Protein AF-A0A1W9G6Z4-F1 (afdb_monomer)

Mean predicted aligned error: 6.86 Å

Secondary structure (DSSP, 8-state):
-EEEES--G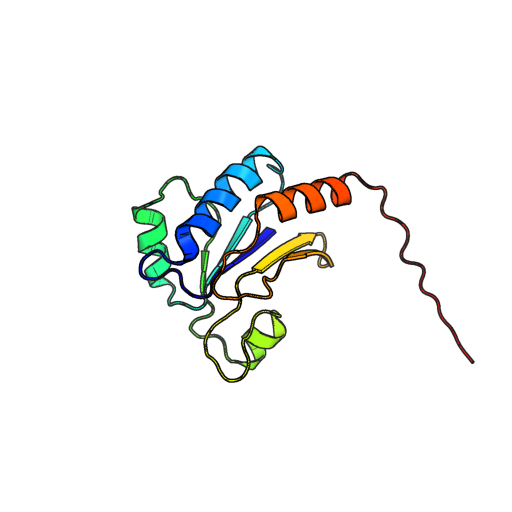GGTTHHHHHHHHHHHHHH-TTS--EEEESS-GGGHHHHHHH-TT--SEEEE-TTS-HHHHHHTT-EETTEEEEPPEEEEEETTEEEEEE--SSTTS---HHHHHHHHHHHHHS------------

Structure (mmCIF, N/CA/C/O backbone):
data_AF-A0A1W9G6Z4-F1
#
_entry.id   AF-A0A1W9G6Z4-F1
#
loop_
_atom_site.group_PDB
_atom_site.id
_atom_site.type_symbol
_atom_site.label_atom_id
_atom_site.label_alt_id
_atom_site.label_comp_id
_atom_site.label_asym_id
_atom_site.label_entity_id
_atom_site.label_seq_id
_atom_site.pdbx_PDB_ins_code
_atom_site.Cartn_x
_atom_site.Cartn_y
_atom_site.Cartn_z
_atom_site.occupancy
_atom_site.B_iso_or_equiv
_atom_site.auth_seq_id
_atom_site.auth_comp_id
_atom_site.auth_asym_id
_atom_site.auth_atom_id
_atom_site.pdbx_PDB_model_num
ATOM 1 N N . MET A 1 1 ? -5.308 -1.710 6.414 1.00 95.50 1 MET A N 1
ATOM 2 C CA . MET A 1 1 ? -5.127 -1.132 5.074 1.00 95.50 1 MET A CA 1
ATOM 3 C C . MET A 1 1 ? -3.970 -1.846 4.414 1.00 95.50 1 MET A C 1
ATOM 5 O O . MET A 1 1 ? -2.992 -2.137 5.091 1.00 95.50 1 MET A O 1
ATOM 9 N N . VAL A 1 2 ? -4.105 -2.147 3.130 1.00 96.06 2 VAL A N 1
ATOM 10 C CA . VAL A 1 2 ? -3.070 -2.779 2.314 1.00 96.06 2 VAL A CA 1
ATOM 11 C C . VAL A 1 2 ? -2.730 -1.842 1.165 1.00 96.06 2 VAL A C 1
ATOM 13 O O . VAL A 1 2 ? -3.630 -1.273 0.549 1.00 96.06 2 VAL A O 1
ATOM 16 N N . SER A 1 3 ? -1.443 -1.675 0.894 1.00 95.94 3 SER A N 1
ATOM 17 C CA . SER A 1 3 ? -0.913 -0.896 -0.221 1.00 95.94 3 SER A CA 1
ATOM 18 C C . SER A 1 3 ? -0.106 -1.812 -1.125 1.00 95.94 3 SER A C 1
ATOM 20 O O . SER A 1 3 ? 0.769 -2.528 -0.647 1.00 95.94 3 SER A O 1
ATOM 22 N N . THR A 1 4 ? -0.417 -1.809 -2.415 1.00 94.56 4 THR A N 1
ATOM 23 C CA . THR A 1 4 ? 0.247 -2.646 -3.422 1.00 94.56 4 THR A CA 1
ATOM 24 C C . THR A 1 4 ? 1.118 -1.784 -4.319 1.00 94.56 4 THR A C 1
ATOM 26 O O . THR A 1 4 ? 0.743 -0.659 -4.676 1.00 94.56 4 THR A O 1
ATOM 29 N N . LEU A 1 5 ? 2.327 -2.280 -4.573 1.00 93.44 5 LEU A N 1
ATOM 30 C CA . LEU A 1 5 ? 3.451 -1.519 -5.102 1.00 93.44 5 LEU A CA 1
ATOM 31 C C . LEU A 1 5 ? 4.060 -2.315 -6.269 1.00 93.44 5 LEU A C 1
ATOM 33 O O . LEU A 1 5 ? 4.625 -3.387 -6.043 1.00 93.44 5 LEU A O 1
ATOM 37 N N . PRO A 1 6 ? 3.960 -1.832 -7.519 1.00 90.19 6 PRO A N 1
ATOM 38 C CA . PRO A 1 6 ? 4.526 -2.536 -8.666 1.00 90.19 6 PRO A CA 1
ATOM 39 C C . PRO A 1 6 ? 6.046 -2.672 -8.619 1.00 90.19 6 PRO A C 1
ATOM 41 O O . PRO A 1 6 ? 6.568 -3.609 -9.215 1.00 90.19 6 PRO A O 1
ATOM 44 N N . ASN A 1 7 ? 6.729 -1.683 -8.026 1.00 88.12 7 ASN A N 1
ATOM 45 C CA . ASN A 1 7 ? 8.182 -1.639 -7.913 1.00 88.12 7 ASN A CA 1
ATOM 46 C C . ASN A 1 7 ? 8.644 -0.678 -6.784 1.00 88.12 7 ASN A C 1
ATOM 48 O O . ASN A 1 7 ? 8.397 0.526 -6.853 1.00 88.12 7 ASN A O 1
ATOM 52 N N . ILE A 1 8 ? 9.327 -1.177 -5.759 1.00 89.06 8 ILE A N 1
ATOM 53 C CA . ILE A 1 8 ? 9.988 -0.416 -4.689 1.00 89.06 8 ILE A CA 1
ATOM 54 C C . ILE A 1 8 ? 11.488 -0.202 -4.943 1.00 89.06 8 ILE A C 1
ATOM 56 O O . ILE A 1 8 ? 12.081 0.687 -4.328 1.00 89.06 8 ILE A O 1
ATOM 60 N N . GLU A 1 9 ? 12.093 -0.952 -5.866 1.00 84.69 9 GLU A N 1
ATOM 61 C CA . GLU A 1 9 ? 13.449 -0.713 -6.360 1.00 84.69 9 GLU A CA 1
ATOM 62 C C . GLU A 1 9 ? 13.569 0.728 -6.884 1.00 84.69 9 GLU A C 1
ATOM 64 O O . GLU A 1 9 ? 12.648 1.295 -7.486 1.00 84.69 9 GLU A O 1
ATOM 69 N N . LYS A 1 10 ? 14.723 1.359 -6.639 1.00 78.69 10 LYS A N 1
ATOM 70 C CA . LYS A 1 10 ? 15.002 2.753 -7.040 1.00 78.69 10 LYS A CA 1
ATOM 71 C C . LYS A 1 10 ? 13.980 3.763 -6.503 1.00 78.69 10 LYS A C 1
ATOM 73 O O . LYS A 1 10 ? 13.868 4.863 -7.043 1.00 78.69 10 LYS A O 1
ATOM 78 N N . HIS A 1 11 ? 13.268 3.414 -5.430 1.00 80.94 11 HIS A N 1
ATOM 79 C CA . HIS A 1 11 ? 12.326 4.281 -4.722 1.00 80.94 11 HIS A CA 1
ATOM 80 C C . HIS A 1 11 ? 11.078 4.682 -5.529 1.00 80.94 11 HIS A C 1
ATOM 82 O O . HIS A 1 11 ? 10.421 5.668 -5.190 1.00 80.94 11 HIS A O 1
ATOM 88 N N . ALA A 1 12 ? 10.709 3.931 -6.574 1.00 80.06 12 ALA A N 1
ATOM 89 C CA . ALA A 1 12 ? 9.621 4.324 -7.478 1.00 80.06 12 ALA A CA 1
ATOM 90 C C . ALA A 1 12 ? 8.253 4.452 -6.778 1.00 80.06 12 ALA A C 1
ATOM 92 O O . ALA A 1 12 ? 7.475 5.350 -7.096 1.00 80.06 12 ALA A O 1
ATOM 93 N N . CYS A 1 13 ? 7.973 3.605 -5.783 1.00 88.94 13 CYS A N 1
ATOM 94 C CA . CYS A 1 13 ? 6.721 3.650 -5.017 1.00 88.94 13 CYS A CA 1
ATOM 95 C C . CYS A 1 13 ? 6.844 4.309 -3.635 1.00 88.94 13 CYS A C 1
ATOM 97 O O . CYS A 1 13 ? 5.906 4.253 -2.837 1.00 88.94 13 CYS A O 1
ATOM 99 N N . LEU A 1 14 ? 7.981 4.934 -3.332 1.00 89.06 14 LEU A N 1
ATOM 100 C CA . LEU A 1 14 ? 8.285 5.392 -1.981 1.00 89.06 14 LEU A CA 1
ATOM 101 C C . LEU A 1 14 ? 7.306 6.459 -1.471 1.00 89.06 14 LEU A C 1
ATOM 103 O O . LEU A 1 14 ? 6.883 6.400 -0.318 1.00 89.06 14 LEU A O 1
ATOM 107 N N . ALA A 1 15 ? 6.889 7.384 -2.340 1.00 89.56 15 ALA A N 1
ATOM 108 C CA . ALA A 1 15 ? 5.892 8.393 -1.991 1.00 89.56 15 ALA A CA 1
ATOM 109 C C . ALA A 1 15 ? 4.583 7.752 -1.500 1.00 89.56 15 ALA A C 1
ATOM 111 O O . ALA A 1 15 ? 4.021 8.200 -0.511 1.00 89.56 15 ALA A O 1
ATOM 112 N N . GLN A 1 16 ? 4.138 6.652 -2.125 1.00 93.12 16 GLN A N 1
ATOM 113 C CA . GLN A 1 16 ? 2.927 5.942 -1.701 1.00 93.12 16 GLN A CA 1
ATOM 114 C C . GLN A 1 16 ? 3.096 5.268 -0.330 1.00 93.12 16 GLN A C 1
ATOM 116 O O . GLN A 1 16 ? 2.130 5.175 0.426 1.00 93.12 16 GLN A O 1
ATOM 121 N N . ILE A 1 17 ? 4.299 4.780 -0.008 1.00 94.81 17 ILE A N 1
ATOM 122 C CA . ILE A 1 17 ? 4.599 4.173 1.297 1.00 94.81 17 ILE A CA 1
ATOM 123 C C . ILE A 1 17 ? 4.535 5.245 2.386 1.00 94.81 17 ILE A C 1
ATOM 125 O O . ILE A 1 17 ? 3.734 5.135 3.312 1.00 94.81 17 ILE A O 1
ATOM 129 N N . VAL A 1 18 ? 5.341 6.299 2.233 1.00 94.31 18 VAL A N 1
ATOM 130 C CA . VAL A 1 18 ? 5.504 7.351 3.245 1.00 94.31 18 VAL A CA 1
ATOM 131 C C . VAL A 1 18 ? 4.199 8.117 3.458 1.00 94.31 18 VAL A C 1
ATOM 133 O O . VAL A 1 18 ? 3.745 8.230 4.594 1.00 94.31 18 VAL A O 1
ATOM 136 N N . ASP A 1 19 ? 3.532 8.555 2.384 1.00 95.06 19 ASP A N 1
ATOM 137 C CA . ASP A 1 19 ? 2.285 9.320 2.503 1.00 95.06 19 ASP A CA 1
ATOM 138 C C . ASP A 1 19 ? 1.169 8.508 3.176 1.00 95.06 19 ASP A C 1
ATOM 140 O O . ASP A 1 19 ? 0.343 9.072 3.901 1.00 95.06 19 ASP A O 1
ATOM 144 N N . LEU A 1 20 ? 1.099 7.194 2.919 1.00 96.38 20 LEU A N 1
ATOM 145 C CA . LEU A 1 20 ? 0.070 6.345 3.516 1.00 96.38 20 LEU A CA 1
ATOM 146 C C . LEU A 1 20 ? 0.352 6.116 4.996 1.00 96.38 20 LEU A C 1
ATOM 148 O O . LEU A 1 20 ? -0.584 6.135 5.791 1.00 96.38 20 LEU A O 1
ATOM 152 N N . GLU A 1 21 ? 1.613 5.915 5.361 1.00 95.31 21 GLU A N 1
ATOM 153 C CA . GLU A 1 21 ? 2.034 5.755 6.749 1.00 95.31 21 GLU A CA 1
ATOM 154 C C . GLU A 1 21 ? 1.756 7.012 7.570 1.00 95.31 21 GLU A C 1
ATOM 156 O O . GLU A 1 21 ? 1.088 6.935 8.602 1.00 95.31 21 GLU A O 1
ATOM 161 N N . GLU A 1 22 ? 2.187 8.178 7.089 1.00 94.88 22 GLU A N 1
ATOM 162 C CA . GLU A 1 22 ? 1.997 9.448 7.792 1.00 94.88 22 GLU A CA 1
ATOM 163 C C . GLU A 1 22 ? 0.508 9.775 7.959 1.00 94.88 22 GLU A C 1
ATOM 165 O O . GLU A 1 22 ? -0.001 9.907 9.076 1.00 94.88 22 GLU A O 1
ATOM 170 N N . ARG A 1 23 ? -0.230 9.843 6.845 1.00 95.44 23 ARG A N 1
ATOM 171 C CA . ARG A 1 23 ? -1.636 10.279 6.855 1.00 95.44 23 ARG A CA 1
ATOM 172 C C . ARG A 1 23 ? -2.570 9.209 7.398 1.00 95.44 23 ARG A C 1
ATOM 174 O O . ARG A 1 23 ? -3.596 9.527 7.999 1.00 95.44 23 ARG A O 1
ATOM 181 N N . GLY A 1 24 ? -2.261 7.942 7.138 1.00 94.94 24 GLY A N 1
ATOM 182 C CA . GLY A 1 24 ? -3.052 6.809 7.597 1.00 94.94 24 GLY A CA 1
ATOM 183 C C . GLY A 1 24 ? -3.022 6.701 9.113 1.00 94.94 24 GLY A C 1
ATOM 184 O O . GLY A 1 24 ? -4.080 6.589 9.723 1.00 94.94 24 GLY A O 1
ATOM 185 N N . ARG A 1 25 ? -1.845 6.826 9.733 1.00 93.94 25 ARG A N 1
ATOM 186 C CA . ARG A 1 25 ? -1.718 6.795 11.197 1.00 93.94 25 ARG A CA 1
ATOM 187 C C . ARG A 1 25 ? -2.307 8.018 11.872 1.00 93.94 25 ARG A C 1
ATOM 189 O O . ARG A 1 25 ? -2.919 7.879 12.923 1.00 93.94 25 ARG A O 1
ATOM 196 N N . GLU A 1 26 ? -2.152 9.194 11.269 1.00 94.62 26 GLU A N 1
ATOM 197 C CA . GLU A 1 26 ? -2.749 10.425 11.791 1.00 94.62 26 GLU A CA 1
ATOM 198 C C . GLU A 1 26 ? -4.282 10.332 11.828 1.00 94.62 26 GLU A C 1
ATOM 200 O O . GLU A 1 26 ? -4.914 10.707 12.814 1.00 94.62 26 GLU A O 1
ATOM 205 N N . ARG A 1 27 ? -4.898 9.821 10.754 1.00 94.88 27 ARG A N 1
ATOM 206 C CA . ARG A 1 27 ? -6.359 9.871 10.582 1.00 94.88 27 ARG A CA 1
ATOM 207 C C . ARG A 1 27 ? -7.090 8.601 11.009 1.00 94.88 27 ARG A C 1
ATOM 209 O O . ARG A 1 27 ? -8.286 8.658 11.282 1.00 94.88 27 ARG A O 1
ATOM 216 N N . LEU A 1 28 ? -6.408 7.460 11.011 1.00 94.44 28 LEU A N 1
ATOM 217 C CA . LEU A 1 28 ? -6.951 6.133 11.305 1.0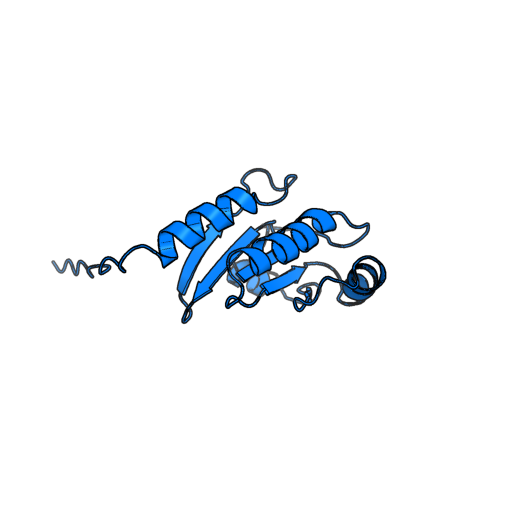0 94.44 28 LEU A CA 1
ATOM 218 C C . LEU A 1 28 ? -5.954 5.324 12.167 1.00 94.44 28 LEU A C 1
ATOM 220 O O . LEU A 1 28 ? -5.524 4.251 11.743 1.00 94.44 28 LEU A O 1
ATOM 224 N N . PRO A 1 29 ? -5.595 5.792 13.379 1.00 93.38 29 PRO A N 1
ATOM 225 C CA . PRO A 1 29 ? -4.532 5.188 14.197 1.00 93.38 29 PRO A CA 1
ATOM 226 C C . PRO A 1 29 ? -4.785 3.719 14.574 1.00 93.38 29 PRO A C 1
ATOM 228 O O . PRO A 1 29 ? -3.847 2.939 14.701 1.00 93.38 29 PRO A O 1
ATOM 231 N N . GLU A 1 30 ? -6.052 3.316 14.687 1.00 93.00 30 GLU A N 1
ATOM 232 C CA . GLU A 1 30 ? -6.447 1.936 15.011 1.00 93.00 30 GLU A CA 1
ATOM 233 C C . GLU A 1 30 ? -6.302 0.965 13.821 1.00 93.00 30 GLU A C 1
ATOM 235 O O . GLU A 1 30 ? -6.427 -0.254 13.970 1.00 93.00 30 GLU A O 1
ATOM 240 N N . TRP A 1 31 ? -6.073 1.477 12.606 1.00 94.38 31 TRP A N 1
ATOM 241 C CA . TRP A 1 31 ? -5.936 0.656 11.408 1.00 94.38 31 TRP A CA 1
ATOM 242 C C . TRP A 1 31 ? -4.484 0.249 11.179 1.00 94.38 31 TRP A C 1
ATOM 244 O O . TRP A 1 31 ? -3.614 1.076 10.928 1.00 94.38 31 TRP A O 1
ATOM 254 N N . LYS A 1 32 ? -4.236 -1.062 11.136 1.00 96.19 32 LYS A N 1
ATOM 255 C CA . LYS A 1 32 ? -2.936 -1.605 10.720 1.00 96.19 32 LYS A CA 1
ATOM 256 C C . LYS A 1 32 ? -2.678 -1.318 9.244 1.00 96.19 32 LYS A C 1
ATOM 258 O O . LYS A 1 32 ? -3.578 -1.512 8.423 1.00 96.19 32 LYS A O 1
ATOM 263 N N . ILE A 1 33 ? -1.459 -0.916 8.904 1.00 97.31 33 ILE A N 1
ATOM 264 C CA . ILE A 1 33 ? -1.001 -0.711 7.525 1.00 97.31 33 ILE A CA 1
ATOM 265 C C . ILE A 1 33 ? -0.046 -1.847 7.158 1.00 97.31 33 ILE A C 1
ATOM 267 O O . ILE A 1 33 ? 0.778 -2.263 7.970 1.00 97.31 33 ILE A O 1
ATOM 271 N N . VAL A 1 34 ? -0.198 -2.364 5.942 1.00 96.50 34 VAL A N 1
ATOM 272 C CA . VAL A 1 34 ? 0.670 -3.381 5.349 1.00 96.50 34 VAL A CA 1
ATOM 273 C C . VAL A 1 34 ? 0.976 -2.980 3.912 1.00 96.50 34 VAL A C 1
ATOM 275 O O . VAL A 1 34 ? 0.081 -2.543 3.184 1.00 96.50 34 VAL A O 1
ATOM 278 N N . HIS A 1 35 ? 2.220 -3.160 3.489 1.00 96.38 35 HIS A N 1
ATOM 279 C CA . HIS A 1 35 ? 2.642 -2.954 2.113 1.00 96.38 35 HIS A CA 1
ATOM 280 C C . HIS A 1 35 ? 3.009 -4.281 1.452 1.00 96.38 35 HIS A C 1
ATOM 282 O O . HIS A 1 35 ? 3.597 -5.159 2.078 1.00 96.38 35 HIS A O 1
ATOM 288 N N . VAL A 1 36 ? 2.670 -4.425 0.177 1.00 94.62 36 VAL A N 1
ATOM 289 C CA . VAL A 1 36 ? 2.945 -5.615 -0.630 1.00 94.62 36 VAL A CA 1
ATOM 290 C C . VAL A 1 36 ? 3.594 -5.158 -1.931 1.00 94.62 36 VAL A C 1
ATOM 292 O O . VAL A 1 36 ? 2.999 -4.374 -2.671 1.00 94.62 36 VAL A O 1
ATOM 295 N N . SER A 1 37 ? 4.811 -5.625 -2.204 1.00 93.62 37 SER A N 1
ATOM 296 C CA . SER A 1 37 ? 5.546 -5.324 -3.437 1.00 93.62 37 SER A CA 1
ATOM 297 C C . SER A 1 37 ? 5.664 -6.545 -4.349 1.00 93.62 37 SER A C 1
ATOM 299 O O . SER A 1 37 ? 5.667 -7.679 -3.870 1.00 93.62 37 SER A O 1
ATOM 301 N N . ALA A 1 38 ? 5.806 -6.322 -5.657 1.00 91.00 38 ALA A N 1
ATOM 302 C CA . ALA A 1 38 ? 6.224 -7.359 -6.602 1.00 91.00 38 ALA A CA 1
ATOM 303 C C . ALA A 1 38 ? 7.735 -7.665 -6.557 1.00 91.00 38 ALA A C 1
ATOM 305 O O . ALA A 1 38 ? 8.135 -8.731 -7.024 1.00 91.00 38 ALA A O 1
ATOM 306 N N . ASP A 1 39 ? 8.574 -6.780 -6.009 1.00 90.38 39 ASP A N 1
ATOM 307 C CA . ASP A 1 39 ? 10.031 -6.991 -5.985 1.00 90.38 39 ASP A CA 1
ATOM 308 C C . ASP A 1 39 ? 10.478 -7.962 -4.903 1.00 90.38 39 ASP A C 1
ATOM 310 O O . ASP A 1 39 ? 9.727 -8.284 -3.981 1.00 90.38 39 ASP A O 1
ATOM 314 N N . HIS A 1 40 ? 11.736 -8.394 -5.002 1.00 91.19 40 HIS A N 1
ATOM 315 C CA . HIS A 1 40 ? 12.388 -9.232 -4.004 1.00 91.19 40 HIS A CA 1
ATOM 316 C C . HIS A 1 40 ? 12.355 -8.596 -2.607 1.00 91.19 40 HIS A C 1
ATOM 318 O O . HIS A 1 40 ? 12.457 -7.376 -2.457 1.00 91.19 40 HIS A O 1
ATOM 324 N N . GLU A 1 41 ? 12.258 -9.432 -1.572 1.00 91.56 41 GLU A N 1
ATOM 325 C CA . GLU A 1 41 ? 12.176 -8.978 -0.179 1.00 91.56 41 GLU A CA 1
ATOM 326 C C . GLU A 1 41 ? 13.372 -8.118 0.258 1.00 91.56 41 GLU A C 1
ATOM 328 O O . GLU A 1 41 ? 13.216 -7.224 1.085 1.00 91.56 41 GLU A O 1
ATOM 333 N N . ASP A 1 42 ? 14.548 -8.323 -0.341 1.00 91.88 42 ASP A N 1
ATOM 334 C CA . ASP A 1 42 ? 15.758 -7.561 -0.018 1.00 91.88 42 ASP A CA 1
ATOM 335 C C . ASP A 1 42 ? 15.608 -6.053 -0.268 1.00 91.88 42 ASP A C 1
ATOM 337 O O . ASP A 1 42 ? 16.249 -5.261 0.425 1.00 91.88 42 ASP A O 1
ATOM 341 N N . HIS A 1 43 ? 14.742 -5.635 -1.197 1.00 91.81 43 HIS A N 1
ATOM 342 C CA . HIS A 1 43 ? 14.526 -4.213 -1.479 1.00 91.81 43 HIS A CA 1
ATOM 343 C C . HIS A 1 43 ? 13.797 -3.484 -0.343 1.00 91.81 43 HIS A C 1
ATOM 345 O O . HIS A 1 43 ? 13.938 -2.268 -0.210 1.00 91.81 43 HIS A O 1
ATOM 351 N N . TRP A 1 44 ? 13.099 -4.204 0.544 1.00 92.69 44 TRP A N 1
ATOM 352 C CA . TRP A 1 44 ? 12.536 -3.603 1.757 1.00 92.69 44 TRP A CA 1
ATOM 353 C C . TRP A 1 44 ? 13.619 -3.066 2.696 1.00 92.69 44 TRP A C 1
ATOM 355 O O . TRP A 1 44 ? 13.406 -2.042 3.338 1.00 92.69 44 TRP A O 1
ATOM 365 N N . ARG A 1 45 ? 14.825 -3.656 2.694 1.00 90.81 45 ARG A N 1
ATOM 366 C CA . ARG A 1 45 ? 15.948 -3.159 3.510 1.00 90.81 45 ARG A CA 1
ATOM 367 C C . ARG A 1 45 ? 16.380 -1.749 3.113 1.00 90.81 45 ARG A C 1
ATOM 369 O O . ARG A 1 45 ? 16.858 -0.995 3.957 1.00 90.81 45 ARG A O 1
ATOM 376 N N . GLU A 1 46 ? 16.250 -1.390 1.836 1.00 89.75 46 GLU A N 1
ATOM 377 C CA . GLU A 1 46 ? 16.533 -0.026 1.381 1.00 89.75 46 GLU A CA 1
ATOM 378 C C . GLU A 1 46 ? 15.469 0.946 1.890 1.00 89.75 46 GLU A C 1
ATOM 380 O O . GLU A 1 46 ? 15.818 2.007 2.408 1.00 89.75 46 GLU A O 1
ATOM 385 N N . VAL A 1 47 ? 14.191 0.558 1.825 1.00 91.06 47 VAL A N 1
ATOM 386 C CA . VAL A 1 47 ? 13.085 1.350 2.383 1.00 91.06 47 VAL A CA 1
ATOM 387 C C . VAL A 1 47 ? 13.311 1.603 3.874 1.00 91.06 47 VAL A C 1
ATOM 389 O O . VAL A 1 47 ? 13.303 2.761 4.288 1.00 91.06 47 VAL A O 1
ATOM 392 N N . ASP A 1 48 ? 13.616 0.562 4.652 1.00 91.19 48 ASP A N 1
ATOM 393 C CA . ASP A 1 48 ? 13.893 0.675 6.090 1.00 91.19 48 ASP A CA 1
ATOM 394 C C . ASP A 1 48 ? 15.087 1.598 6.375 1.00 91.19 48 ASP A C 1
ATOM 396 O O . ASP A 1 48 ? 15.069 2.408 7.305 1.00 91.19 48 ASP A O 1
ATOM 400 N N . ARG A 1 49 ? 16.137 1.504 5.549 1.00 90.56 49 ARG A N 1
ATOM 401 C CA . ARG A 1 49 ? 17.351 2.315 5.689 1.00 90.56 49 ARG A CA 1
ATOM 402 C C . ARG A 1 49 ? 17.096 3.797 5.424 1.00 90.56 49 ARG A C 1
ATOM 404 O O . ARG A 1 49 ? 17.653 4.636 6.133 1.00 90.56 49 ARG A O 1
ATOM 411 N N . PHE A 1 50 ? 16.335 4.127 4.382 1.00 90.00 50 PHE A N 1
ATOM 412 C CA . PHE A 1 50 ? 16.094 5.517 3.983 1.00 90.00 50 PHE A CA 1
ATOM 413 C C . PHE A 1 50 ? 14.907 6.151 4.722 1.00 90.00 50 PHE A C 1
ATOM 415 O O . PHE A 1 50 ? 14.879 7.371 4.890 1.00 90.00 50 PHE A O 1
ATOM 422 N N . HIS A 1 51 ? 13.963 5.340 5.210 1.00 90.19 51 HIS A N 1
ATOM 423 C CA . HIS A 1 51 ? 12.730 5.787 5.861 1.00 90.19 51 HIS A CA 1
ATOM 424 C C . HIS A 1 51 ? 12.491 5.053 7.184 1.00 90.19 51 HIS A C 1
ATOM 426 O O . HIS A 1 51 ? 11.474 4.379 7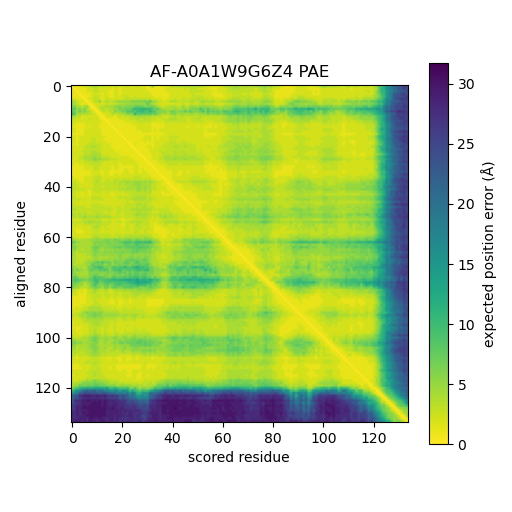.337 1.00 90.19 51 HIS A O 1
ATOM 432 N N . PRO A 1 52 ? 13.358 5.250 8.194 1.00 89.25 52 PRO A N 1
ATOM 433 C CA . PRO A 1 52 ? 13.270 4.537 9.474 1.00 89.25 52 PRO A CA 1
ATOM 434 C C . PRO A 1 52 ? 11.993 4.841 10.282 1.00 89.25 52 PRO A C 1
ATOM 436 O O . PRO A 1 52 ? 11.730 4.197 11.294 1.00 89.25 52 PRO A O 1
ATOM 439 N N . ASN A 1 53 ? 11.208 5.839 9.863 1.00 88.12 53 ASN A N 1
ATOM 440 C CA . ASN A 1 53 ? 9.928 6.191 10.477 1.00 88.12 53 ASN A CA 1
ATOM 441 C C . ASN A 1 53 ? 8.746 5.375 9.926 1.00 88.12 53 ASN A C 1
ATOM 443 O O . ASN A 1 53 ? 7.676 5.381 10.536 1.00 88.12 53 ASN A O 1
ATOM 447 N N . VAL A 1 54 ? 8.920 4.683 8.796 1.00 91.75 54 VAL A N 1
ATOM 448 C CA . VAL A 1 54 ? 7.965 3.680 8.307 1.00 91.75 54 VAL A CA 1
ATOM 449 C C . VAL A 1 54 ? 8.025 2.496 9.271 1.00 91.75 54 VAL A C 1
ATOM 451 O O . VAL A 1 54 ? 9.104 2.017 9.601 1.00 91.75 54 VAL A O 1
ATOM 454 N N . GLN A 1 55 ? 6.874 2.049 9.776 1.00 91.31 55 GLN A N 1
ATOM 455 C CA . GLN A 1 55 ? 6.807 0.904 10.707 1.00 91.31 55 GLN A CA 1
ATOM 456 C C . GLN A 1 55 ? 5.812 -0.176 10.259 1.00 91.31 55 GLN A C 1
ATOM 458 O O . GLN A 1 55 ? 5.678 -1.203 10.922 1.00 91.31 55 GLN A O 1
ATOM 463 N N . ALA A 1 56 ? 5.073 0.061 9.177 1.00 94.62 56 ALA A N 1
ATOM 464 C CA . ALA A 1 56 ? 4.196 -0.906 8.552 1.00 94.62 56 ALA A CA 1
ATOM 465 C C . ALA A 1 56 ? 5.024 -2.052 7.979 1.00 94.62 56 ALA A C 1
ATOM 467 O O . ALA A 1 56 ? 6.092 -1.849 7.407 1.00 94.62 56 ALA A O 1
ATOM 468 N N . ALA A 1 57 ? 4.499 -3.269 8.103 1.00 94.06 57 ALA A N 1
ATOM 469 C CA . ALA A 1 57 ? 5.156 -4.442 7.551 1.00 94.06 57 ALA A CA 1
ATOM 470 C C . ALA A 1 57 ? 5.156 -4.393 6.014 1.00 94.06 57 ALA A C 1
ATOM 472 O O . ALA A 1 57 ? 4.119 -4.120 5.398 1.00 94.06 57 ALA A O 1
ATOM 473 N N . GLY A 1 58 ? 6.307 -4.700 5.416 1.00 94.06 58 GLY A N 1
ATOM 474 C CA . GLY A 1 58 ? 6.473 -4.918 3.983 1.00 94.06 58 GLY A CA 1
ATOM 475 C C . GLY A 1 58 ? 6.519 -6.409 3.648 1.00 94.06 58 GLY A C 1
ATOM 476 O O . GLY A 1 58 ? 7.198 -7.181 4.322 1.00 94.06 58 GLY A O 1
ATOM 477 N N . TYR A 1 59 ? 5.802 -6.814 2.602 1.00 93.19 59 TYR A N 1
ATOM 478 C CA . TYR A 1 59 ? 5.797 -8.176 2.068 1.00 93.19 59 TYR A CA 1
ATOM 479 C C . TYR A 1 59 ? 6.160 -8.177 0.584 1.00 93.19 59 TYR A C 1
ATOM 481 O O . TYR A 1 59 ? 6.007 -7.173 -0.116 1.00 93.19 59 TYR A O 1
ATOM 489 N N . SER A 1 60 ? 6.634 -9.321 0.100 1.00 92.44 60 SER A N 1
ATOM 490 C CA . SER A 1 60 ? 7.025 -9.534 -1.292 1.00 92.44 60 SER A CA 1
ATOM 491 C C . SER A 1 60 ? 6.169 -10.620 -1.943 1.00 92.44 60 SER A C 1
ATOM 493 O O . SER A 1 60 ? 5.921 -11.668 -1.349 1.00 92.44 60 SER A O 1
ATOM 495 N N . LEU A 1 61 ? 5.760 -10.376 -3.188 1.00 90.00 61 LEU A N 1
ATOM 496 C CA . LEU A 1 61 ? 5.140 -11.346 -4.092 1.00 90.00 61 LEU A CA 1
ATOM 497 C C . LEU A 1 61 ? 6.097 -11.809 -5.201 1.00 90.00 61 LEU A C 1
ATOM 499 O O . LEU A 1 61 ? 5.651 -12.470 -6.139 1.00 90.00 61 LEU A O 1
ATOM 503 N N . CYS A 1 62 ? 7.396 -11.501 -5.112 1.00 87.00 62 CYS A N 1
ATOM 504 C CA . CYS A 1 62 ? 8.386 -11.808 -6.154 1.00 87.00 62 CYS A CA 1
ATOM 505 C C . CYS A 1 62 ? 8.338 -13.277 -6.605 1.00 87.00 62 CYS A C 1
ATOM 507 O O . CYS A 1 62 ? 8.388 -13.566 -7.802 1.00 87.00 62 CYS A O 1
ATOM 509 N N . CYS A 1 63 ? 8.130 -14.189 -5.652 1.00 83.88 63 CYS A N 1
ATOM 510 C CA . CYS A 1 63 ? 8.096 -15.635 -5.868 1.00 83.88 63 CYS A CA 1
ATOM 511 C C . CYS A 1 63 ? 6.680 -16.229 -5.961 1.00 83.88 63 CYS A C 1
ATOM 513 O O . CYS A 1 63 ? 6.546 -17.441 -6.108 1.00 83.88 63 CYS A O 1
ATOM 515 N N . ALA A 1 64 ? 5.623 -15.418 -5.854 1.00 85.62 64 ALA A N 1
ATOM 516 C CA . ALA A 1 64 ? 4.255 -15.905 -6.019 1.00 85.62 64 ALA A CA 1
ATOM 517 C C . ALA A 1 64 ? 4.007 -16.259 -7.492 1.00 85.62 64 ALA A C 1
ATOM 519 O O . ALA A 1 64 ? 4.453 -15.524 -8.376 1.00 85.62 64 ALA A O 1
ATOM 520 N N . ASP A 1 65 ? 3.287 -17.340 -7.784 1.00 85.12 65 ASP A N 1
ATOM 521 C CA . ASP A 1 65 ? 2.869 -17.624 -9.159 1.00 85.12 65 ASP A CA 1
ATOM 522 C C . ASP A 1 65 ? 1.852 -16.581 -9.669 1.00 85.12 65 ASP A C 1
ATOM 524 O O . ASP A 1 65 ? 1.320 -15.762 -8.913 1.00 85.12 65 ASP A O 1
ATOM 528 N N . GLN A 1 66 ? 1.618 -16.571 -10.982 1.00 83.00 66 GLN A N 1
ATOM 529 C CA . GLN A 1 66 ? 0.688 -15.632 -11.611 1.00 83.00 66 GLN A CA 1
ATOM 530 C C . GLN A 1 66 ? -0.733 -15.773 -11.044 1.00 83.00 66 GLN A C 1
ATOM 532 O O . GLN A 1 66 ? -1.342 -14.767 -10.684 1.00 83.00 66 GLN A O 1
ATOM 537 N N . ALA A 1 67 ? -1.210 -17.008 -10.864 1.00 84.44 67 ALA A N 1
ATOM 538 C CA . ALA A 1 67 ? -2.538 -17.289 -10.322 1.00 84.44 67 ALA A CA 1
ATOM 539 C C . ALA A 1 67 ? -2.739 -16.684 -8.921 1.00 84.44 67 ALA A C 1
ATOM 541 O O . ALA A 1 67 ? -3.797 -16.139 -8.620 1.00 84.44 67 ALA A O 1
ATOM 542 N N . SER A 1 68 ? -1.711 -16.712 -8.072 1.00 83.81 68 SER A N 1
ATOM 543 C CA . SER A 1 68 ? -1.738 -16.121 -6.731 1.00 83.81 68 SER A CA 1
ATOM 544 C C . SER A 1 68 ? -1.820 -14.593 -6.776 1.00 83.81 68 SER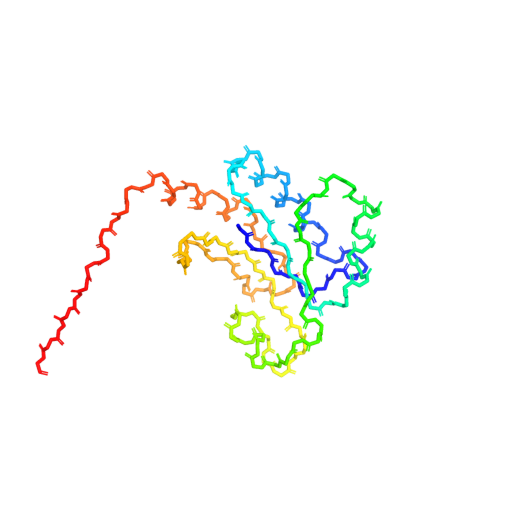 A C 1
ATOM 546 O O . SER A 1 68 ? -2.530 -13.984 -5.974 1.00 83.81 68 SER A O 1
ATOM 548 N N . ARG A 1 69 ? -1.121 -13.953 -7.722 1.00 83.62 69 ARG A N 1
ATOM 549 C CA . ARG A 1 69 ? -1.155 -12.488 -7.906 1.00 83.62 69 ARG A CA 1
ATOM 550 C C . ARG A 1 69 ? -2.507 -12.027 -8.448 1.00 83.62 69 ARG A C 1
ATOM 552 O O . ARG A 1 69 ? -3.045 -11.017 -7.992 1.00 83.62 69 ARG A O 1
ATOM 559 N N . GLU A 1 70 ? -3.062 -12.781 -9.391 1.00 82.62 70 GLU A N 1
ATOM 560 C CA . GLU A 1 70 ? -4.403 -12.563 -9.940 1.00 82.62 70 GLU A CA 1
ATOM 561 C C . GLU A 1 70 ? -5.483 -12.781 -8.876 1.00 82.62 70 GLU A C 1
ATOM 563 O O . GLU A 1 70 ? -6.366 -11.940 -8.728 1.00 82.62 70 GLU A O 1
ATOM 568 N N . ALA A 1 71 ? -5.369 -13.832 -8.055 1.00 80.25 71 ALA A N 1
ATOM 569 C CA . ALA A 1 71 ? -6.282 -14.089 -6.940 1.00 80.25 71 ALA A CA 1
ATOM 570 C C . ALA A 1 71 ? -6.245 -12.983 -5.873 1.00 80.25 71 ALA A C 1
ATOM 572 O O . ALA A 1 71 ? -7.262 -12.692 -5.245 1.00 80.25 71 ALA A O 1
ATOM 573 N N . PHE A 1 72 ? -5.094 -12.327 -5.689 1.00 76.25 72 PHE A N 1
ATOM 574 C CA . PHE A 1 72 ? -4.982 -11.139 -4.839 1.00 76.25 72 PHE A CA 1
ATOM 575 C C . PHE A 1 72 ? -5.659 -9.895 -5.450 1.00 76.25 72 PHE A C 1
ATOM 577 O O . PHE A 1 72 ? -5.839 -8.889 -4.767 1.00 76.25 72 PHE A O 1
ATOM 584 N N . GLY A 1 73 ? -6.050 -9.949 -6.727 1.00 77.38 73 GLY A N 1
ATOM 585 C CA . GLY A 1 73 ? -6.758 -8.875 -7.426 1.00 77.38 73 GLY A CA 1
ATOM 586 C C . GLY A 1 73 ? -5.855 -7.741 -7.911 1.00 77.38 73 GLY A C 1
ATOM 587 O O . GLY A 1 73 ? -6.348 -6.651 -8.193 1.00 77.38 73 GLY A O 1
ATOM 588 N N . VAL A 1 74 ? -4.540 -7.975 -7.979 1.00 82.06 74 VAL A N 1
ATOM 589 C CA . VAL A 1 74 ? -3.547 -6.970 -8.410 1.00 82.06 74 VAL A CA 1
ATOM 590 C C . VAL A 1 74 ? -2.596 -7.463 -9.489 1.00 82.06 74 VAL A C 1
ATOM 592 O O . VAL A 1 74 ? -1.726 -6.702 -9.900 1.00 82.06 74 VAL A O 1
ATOM 595 N N . GLY A 1 75 ? -2.717 -8.712 -9.937 1.00 81.31 75 GLY A N 1
ATOM 596 C CA . GLY A 1 75 ? -1.951 -9.213 -11.075 1.00 81.31 75 GLY A CA 1
ATOM 597 C C . GLY A 1 75 ? -2.227 -8.394 -12.337 1.00 81.31 75 GLY A C 1
ATOM 598 O O . GLY A 1 75 ? -3.365 -8.005 -12.594 1.00 81.31 75 GLY A O 1
ATOM 599 N N . VAL A 1 76 ? -1.177 -8.120 -13.111 1.00 79.25 76 VAL A N 1
ATOM 600 C CA . VAL A 1 76 ? -1.295 -7.566 -14.464 1.00 79.25 76 VAL A CA 1
ATOM 601 C C . VAL A 1 76 ? -1.174 -8.728 -15.445 1.00 79.25 76 VAL A C 1
ATOM 603 O O . VAL A 1 76 ? -0.197 -9.473 -15.373 1.00 79.25 76 VAL A O 1
ATOM 606 N N . GLU A 1 77 ? -2.156 -8.885 -16.338 1.00 77.75 77 GLU A N 1
ATOM 607 C CA . GLU A 1 77 ? -2.158 -9.956 -17.345 1.00 77.75 77 GLU A CA 1
ATOM 608 C C . GLU A 1 77 ? -0.835 -9.990 -18.122 1.00 77.75 77 GLU A C 1
ATOM 610 O O . GLU A 1 77 ? -0.287 -8.951 -18.503 1.00 77.75 77 GLU A O 1
ATOM 615 N N . ASP A 1 78 ? -0.309 -11.204 -18.304 1.00 75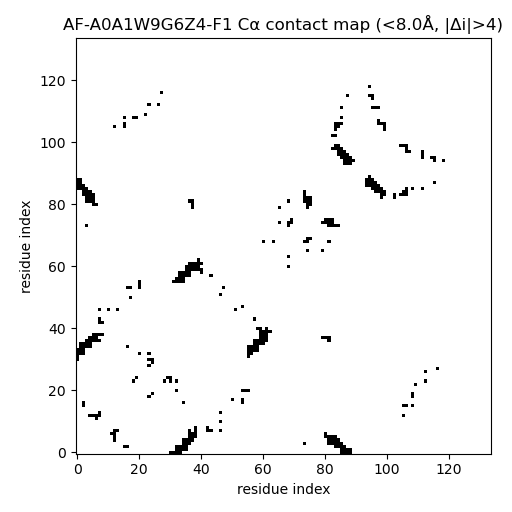.88 78 ASP A N 1
ATOM 616 C CA . ASP A 1 78 ? 0.942 -11.501 -19.010 1.00 75.88 78 ASP A CA 1
ATOM 617 C C . ASP A 1 78 ? 2.181 -10.742 -18.495 1.00 75.88 78 ASP A C 1
ATOM 619 O O . ASP A 1 78 ? 3.186 -10.606 -19.201 1.00 75.88 78 ASP A O 1
ATOM 623 N N . HIS A 1 79 ? 2.156 -10.259 -17.245 1.00 77.00 79 HIS A N 1
ATOM 624 C CA . HIS A 1 79 ? 3.276 -9.534 -16.656 1.00 77.00 79 HIS A CA 1
ATOM 625 C C . HIS A 1 79 ? 3.538 -9.931 -15.199 1.00 77.00 79 HIS A C 1
ATOM 627 O O . HIS A 1 79 ? 2.648 -10.052 -14.368 1.00 77.00 79 HIS A O 1
ATOM 633 N N . HIS A 1 80 ? 4.816 -9.997 -14.815 1.00 73.38 80 HIS A N 1
ATOM 634 C CA . HIS A 1 80 ? 5.224 -10.207 -13.418 1.00 73.38 80 HIS A CA 1
ATOM 635 C C . HIS A 1 80 ? 4.949 -9.014 -12.483 1.00 73.38 80 HIS A C 1
ATOM 637 O O . HIS A 1 80 ? 5.323 -9.051 -11.312 1.00 73.38 80 HIS A O 1
ATOM 643 N N . ARG A 1 81 ? 4.337 -7.935 -12.975 1.00 80.62 81 ARG A N 1
ATOM 644 C CA . ARG A 1 81 ? 4.072 -6.747 -12.162 1.00 80.62 81 ARG A CA 1
ATOM 645 C C . ARG A 1 81 ? 2.737 -6.909 -11.456 1.00 80.62 81 ARG A C 1
ATOM 647 O O . ARG A 1 81 ? 1.838 -7.581 -11.952 1.00 80.62 81 ARG A O 1
ATOM 654 N N . ILE A 1 82 ? 2.623 -6.253 -10.311 1.00 87.94 82 ILE A N 1
ATOM 655 C CA . ILE A 1 82 ? 1.329 -5.990 -9.6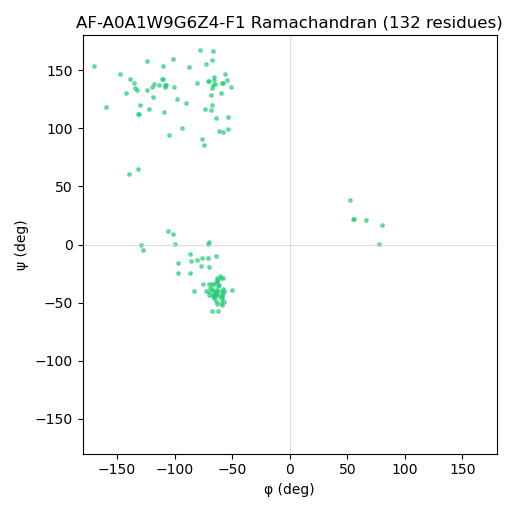94 1.00 87.94 82 ILE A CA 1
ATOM 656 C C . ILE A 1 82 ? 0.921 -4.547 -9.960 1.00 87.94 82 ILE A C 1
ATOM 658 O O . ILE A 1 82 ? 1.772 -3.714 -10.269 1.00 87.94 82 ILE A O 1
ATOM 662 N N . ALA A 1 83 ? -0.367 -4.259 -9.852 1.00 89.00 83 ALA A N 1
ATOM 663 C CA . ALA A 1 83 ? -0.904 -2.916 -9.947 1.00 89.00 83 ALA A CA 1
ATOM 664 C C . ALA A 1 83 ? -0.576 -2.075 -8.701 1.00 89.00 83 ALA A C 1
ATOM 666 O O . ALA A 1 83 ? -0.401 -2.599 -7.599 1.00 89.00 83 ALA A O 1
ATOM 667 N N . HIS A 1 84 ? -0.551 -0.750 -8.864 1.00 91.56 84 HIS A N 1
ATOM 668 C CA . HIS A 1 84 ? -0.736 0.156 -7.737 1.00 91.56 84 HIS A CA 1
ATOM 669 C C . HIS A 1 84 ? -2.147 -0.021 -7.184 1.00 91.56 84 HIS A C 1
ATOM 671 O O . HIS A 1 84 ? -3.118 -0.057 -7.941 1.00 91.56 84 HIS A O 1
ATOM 677 N N . GLY A 1 85 ? -2.280 -0.038 -5.863 1.00 92.81 85 GLY A N 1
ATOM 678 C CA . GLY A 1 85 ? -3.599 -0.104 -5.253 1.00 92.81 85 GLY A CA 1
ATOM 679 C C . GLY A 1 85 ? -3.605 0.121 -3.751 1.00 92.81 85 GLY A C 1
ATOM 680 O O . GLY A 1 85 ? -2.617 -0.154 -3.068 1.00 92.81 85 GLY A O 1
ATOM 681 N N . LEU A 1 86 ? -4.736 0.604 -3.244 1.00 95.94 86 LEU A N 1
ATOM 682 C CA . LEU A 1 86 ? -5.034 0.767 -1.824 1.00 95.94 86 LEU A CA 1
ATOM 683 C C . LEU A 1 86 ? 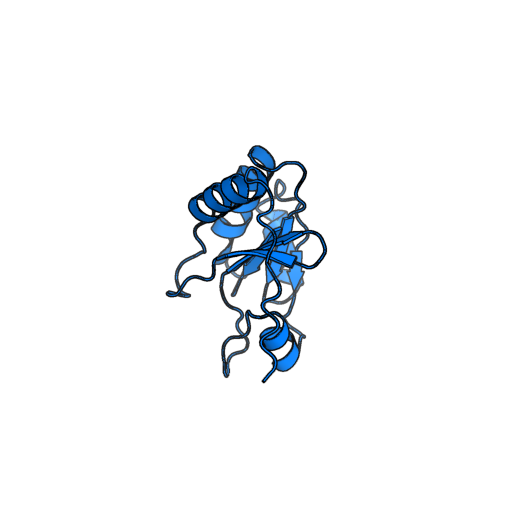-6.313 0.012 -1.483 1.00 95.94 86 LEU A C 1
ATOM 685 O O . LEU A 1 86 ? -7.336 0.154 -2.152 1.00 95.94 86 LEU A O 1
ATOM 689 N N . PHE A 1 87 ? -6.262 -0.748 -0.398 1.00 95.81 87 PHE A N 1
ATOM 690 C CA . PHE A 1 87 ? -7.364 -1.586 0.047 1.00 95.81 87 PHE A CA 1
ATOM 691 C C . PHE A 1 87 ? -7.608 -1.384 1.538 1.00 95.81 87 PHE A C 1
ATOM 693 O O . PHE A 1 87 ? -6.689 -1.415 2.362 1.00 95.81 87 PHE A O 1
ATOM 700 N N . ALA A 1 88 ? -8.868 -1.208 1.913 1.00 96.50 88 ALA A N 1
ATOM 701 C CA . ALA A 1 88 ? -9.307 -1.219 3.298 1.00 96.50 88 ALA A CA 1
ATOM 702 C C . ALA A 1 88 ? -10.109 -2.490 3.534 1.00 96.50 88 ALA A C 1
ATOM 704 O O . ALA A 1 88 ? -11.182 -2.649 2.960 1.00 96.50 88 ALA A O 1
ATOM 705 N N . LEU A 1 89 ? -9.583 -3.377 4.375 1.00 93.94 89 LEU A N 1
ATOM 706 C CA . LEU A 1 89 ? -10.238 -4.621 4.754 1.00 93.94 89 LEU A CA 1
ATOM 707 C C . LEU A 1 89 ? -10.592 -4.579 6.237 1.00 93.94 89 LEU A C 1
ATOM 709 O O . LEU A 1 89 ? -9.768 -4.162 7.056 1.00 93.94 89 LEU A O 1
ATOM 713 N N . ARG A 1 90 ? -11.796 -5.038 6.568 1.00 92.81 90 ARG A N 1
ATOM 714 C CA . ARG A 1 90 ? -12.263 -5.253 7.938 1.00 92.81 90 ARG A CA 1
ATOM 715 C C . ARG A 1 90 ? -13.112 -6.519 7.956 1.00 92.81 90 ARG A C 1
ATOM 717 O O . ARG A 1 90 ? -13.963 -6.682 7.092 1.00 92.81 90 ARG A O 1
ATOM 724 N N . ASP A 1 91 ? -12.823 -7.425 8.886 1.00 91.06 91 ASP A N 1
ATOM 725 C CA . ASP A 1 91 ? -13.542 -8.699 9.049 1.00 91.06 91 ASP A CA 1
ATOM 726 C C . ASP A 1 91 ? -13.650 -9.523 7.750 1.00 91.06 91 ASP A C 1
ATOM 728 O O . ASP A 1 91 ? -14.673 -10.125 7.445 1.00 91.06 91 ASP A O 1
ATOM 732 N N . GLY A 1 92 ? -12.577 -9.517 6.950 1.00 88.38 92 GLY A N 1
ATOM 733 C CA . GLY A 1 92 ? -12.511 -10.227 5.666 1.00 88.38 92 GLY A CA 1
ATOM 734 C C . GLY A 1 92 ? -13.239 -9.542 4.504 1.00 88.38 92 GLY A C 1
ATOM 735 O O . GLY A 1 92 ? -13.199 -10.054 3.390 1.00 88.38 92 GLY A O 1
ATOM 736 N N . VAL A 1 93 ? -13.858 -8.379 4.724 1.00 90.44 93 VAL A N 1
ATOM 737 C CA . VAL A 1 93 ? -14.610 -7.636 3.705 1.00 90.44 93 VAL A CA 1
ATOM 738 C C . VAL A 1 93 ? -13.858 -6.376 3.287 1.00 90.44 93 VAL A C 1
ATOM 740 O O . VAL A 1 93 ? -13.334 -5.633 4.124 1.00 90.44 93 VAL A O 1
ATOM 743 N N . PHE A 1 94 ? -13.825 -6.105 1.982 1.00 91.81 94 PHE A N 1
ATOM 744 C CA . PHE A 1 94 ? -13.323 -4.841 1.451 1.00 91.81 94 PHE A CA 1
ATOM 745 C C . PHE A 1 94 ? -14.331 -3.718 1.715 1.00 91.81 94 PHE A C 1
ATOM 747 O O . PHE A 1 94 ? -15.433 -3.726 1.178 1.00 91.81 94 PHE A O 1
ATOM 754 N N . LEU A 1 95 ? -13.934 -2.722 2.506 1.00 94.31 95 LEU A N 1
ATOM 755 C CA . LEU A 1 95 ? -14.715 -1.498 2.707 1.00 94.31 95 LEU A CA 1
ATOM 756 C C . LEU A 1 95 ? -14.470 -0.486 1.583 1.00 94.31 95 LEU A C 1
ATOM 758 O O . LEU A 1 95 ? -15.389 0.196 1.133 1.00 94.31 95 LEU A O 1
ATOM 762 N N . LYS A 1 96 ? -13.213 -0.372 1.135 1.00 95.06 96 LYS A N 1
ATOM 763 C CA . LYS A 1 96 ? -12.802 0.488 0.019 1.00 95.06 96 LYS A CA 1
ATOM 764 C C . LYS A 1 96 ? -11.644 -0.117 -0.752 1.00 95.06 96 LYS A C 1
ATOM 766 O O . LYS A 1 96 ? -10.755 -0.740 -0.171 1.00 95.06 96 LYS A O 1
ATOM 771 N N . VAL A 1 97 ? -11.654 0.154 -2.050 1.00 93.88 97 VAL A N 1
ATOM 772 C CA . VAL A 1 97 ? -10.613 -0.207 -3.008 1.00 93.88 97 VAL A CA 1
ATOM 773 C C . VAL A 1 97 ? -10.332 1.016 -3.876 1.00 93.88 97 VAL A C 1
ATOM 775 O O . VAL A 1 97 ? -11.266 1.684 -4.316 1.00 93.88 97 VAL A O 1
ATOM 778 N N . GLU A 1 98 ? -9.057 1.315 -4.095 1.00 92.88 98 GLU A N 1
ATOM 779 C CA . GLU A 1 98 ? -8.583 2.293 -5.072 1.00 92.88 98 GLU A CA 1
ATOM 780 C C . GLU A 1 98 ? -7.485 1.637 -5.902 1.00 92.88 98 GLU A C 1
ATOM 782 O O . GLU A 1 98 ? -6.407 1.367 -5.381 1.00 92.88 98 GLU A O 1
ATOM 787 N N . ILE A 1 99 ? -7.746 1.409 -7.185 1.00 90.50 99 ILE A N 1
ATOM 788 C CA . ILE A 1 99 ? -6.753 0.941 -8.156 1.00 90.50 99 ILE A CA 1
ATOM 789 C C . ILE A 1 99 ? -6.727 1.989 -9.274 1.00 90.50 99 ILE A C 1
ATOM 791 O O . ILE A 1 99 ? -7.764 2.207 -9.906 1.00 90.50 99 ILE A O 1
ATOM 795 N N . PRO A 1 100 ? -5.603 2.691 -9.510 1.00 86.44 100 PRO A N 1
ATOM 796 C CA . PRO A 1 100 ? -5.509 3.673 -10.583 1.00 86.44 100 PRO A CA 1
ATOM 797 C C . PRO A 1 100 ? -5.798 3.046 -11.948 1.00 86.44 100 PRO A C 1
ATOM 799 O O . PRO A 1 100 ? -5.317 1.961 -12.257 1.00 86.44 100 PRO A O 1
ATOM 802 N N . SER A 1 101 ? -6.536 3.743 -12.809 1.00 83.62 101 SER A N 1
ATOM 803 C CA . SER A 1 101 ? -6.662 3.330 -14.214 1.00 83.62 101 SER A CA 1
ATOM 804 C C . SER A 1 101 ? -5.354 3.544 -14.985 1.00 83.62 101 SER A C 1
ATOM 806 O O . SER A 1 101 ? -5.008 2.752 -15.855 1.00 83.62 101 SER A O 1
ATOM 808 N N . ASP A 1 102 ? -4.608 4.596 -14.636 1.00 84.19 102 ASP A N 1
ATOM 809 C CA . ASP A 1 102 ? -3.251 4.857 -15.116 1.00 84.19 102 ASP A CA 1
ATOM 810 C C . ASP A 1 102 ? -2.231 4.284 -14.123 1.00 84.19 102 ASP A C 1
ATOM 812 O O . ASP A 1 102 ? -1.928 4.891 -13.095 1.00 84.19 102 ASP A O 1
ATOM 816 N N . GLN A 1 103 ? -1.692 3.111 -14.451 1.00 79.88 103 GLN A N 1
ATOM 817 C CA . GLN A 1 103 ? -0.721 2.377 -13.632 1.00 79.88 103 GLN A CA 1
ATOM 818 C C . GLN A 1 103 ? 0.678 3.019 -13.588 1.00 79.88 103 GLN A C 1
ATOM 820 O O . GLN A 1 103 ? 1.570 2.495 -12.921 1.00 79.88 103 GLN A O 1
ATOM 825 N N . MET A 1 104 ? 0.885 4.152 -14.271 1.00 80.62 104 MET A N 1
ATOM 826 C CA . MET A 1 104 ? 2.083 4.984 -14.111 1.00 80.62 104 MET A CA 1
ATOM 827 C C . MET A 1 104 ? 1.947 6.002 -12.974 1.00 80.62 104 MET A C 1
ATOM 829 O O . MET A 1 104 ? 2.919 6.682 -12.641 1.00 80.62 104 MET A O 1
ATOM 833 N N . ARG A 1 105 ? 0.753 6.135 -12.383 1.00 81.88 105 ARG A N 1
ATOM 834 C CA . ARG A 1 105 ? 0.486 7.050 -11.272 1.00 81.88 105 ARG A CA 1
ATOM 835 C C . ARG A 1 105 ? 0.247 6.272 -9.978 1.00 81.88 105 ARG A C 1
ATOM 837 O O . ARG A 1 105 ? -0.420 5.237 -10.004 1.00 81.88 105 ARG A O 1
ATOM 844 N N . PRO A 1 106 ? 0.721 6.789 -8.831 1.00 81.50 106 PRO A N 1
ATOM 845 C CA . PRO A 1 106 ? 0.391 6.202 -7.542 1.00 81.50 106 PRO A CA 1
ATOM 846 C C . PRO A 1 106 ? -1.100 6.378 -7.230 1.00 81.50 106 PRO A C 1
ATOM 848 O O . PRO A 1 106 ? -1.770 7.282 -7.741 1.00 81.50 106 PRO A O 1
ATOM 851 N N . ALA A 1 107 ? -1.615 5.534 -6.339 1.00 85.81 107 ALA A N 1
ATOM 852 C CA . ALA A 1 107 ? -2.980 5.662 -5.845 1.00 85.81 107 ALA A CA 1
ATOM 853 C C . ALA A 1 107 ? -3.179 6.952 -5.027 1.00 85.81 107 ALA A C 1
ATOM 855 O O . ALA A 1 107 ? -2.296 7.386 -4.284 1.00 85.81 107 ALA A O 1
ATOM 856 N N . SER A 1 108 ? -4.364 7.566 -5.133 1.00 90.94 108 SER A N 1
ATOM 857 C CA . SER A 1 108 ? -4.684 8.800 -4.404 1.00 90.94 108 SER A CA 1
ATOM 858 C C . SER A 1 108 ? -4.972 8.513 -2.929 1.00 90.94 108 SER A C 1
ATOM 860 O O . SER A 1 108 ? -6.115 8.278 -2.531 1.00 90.94 108 SER A O 1
ATOM 862 N N . ILE A 1 109 ? -3.933 8.571 -2.093 1.00 95.06 109 ILE A N 1
ATOM 863 C CA . ILE A 1 109 ? -4.023 8.291 -0.650 1.00 95.06 109 ILE A CA 1
ATOM 864 C C . ILE A 1 109 ? -5.017 9.221 0.040 1.00 95.06 109 ILE A C 1
ATOM 866 O O . ILE A 1 109 ? -5.858 8.772 0.817 1.00 95.06 109 ILE A O 1
ATOM 870 N N . ARG A 1 110 ? -4.967 10.523 -0.265 1.00 94.62 110 ARG A N 1
ATOM 871 C CA . ARG A 1 110 ? -5.880 11.501 0.337 1.00 94.62 110 ARG A CA 1
ATOM 872 C C . ARG A 1 110 ? -7.339 11.157 0.042 1.00 94.62 110 ARG A C 1
ATOM 874 O O . ARG A 1 110 ? -8.133 11.069 0.977 1.00 94.62 110 ARG A O 1
ATOM 881 N N . GLY A 1 111 ? -7.670 10.948 -1.234 1.00 94.50 111 GLY A N 1
ATOM 882 C CA . GLY A 1 111 ? -9.035 10.635 -1.650 1.00 94.50 111 GLY A CA 1
ATOM 883 C C . GLY A 1 111 ? -9.510 9.298 -1.084 1.00 94.50 111 GLY A C 1
ATOM 884 O O . GLY A 1 111 ? -10.645 9.192 -0.621 1.00 94.50 111 GLY A O 1
ATOM 885 N N . PHE A 1 112 ? -8.629 8.298 -1.059 1.00 96.50 112 PHE A N 1
ATOM 886 C CA . PHE A 1 112 ? -8.910 7.001 -0.454 1.00 96.50 112 PHE A CA 1
ATOM 887 C C . PHE A 1 112 ? -9.250 7.122 1.040 1.00 96.50 112 PHE A C 1
ATOM 889 O O . PHE A 1 112 ? -10.296 6.632 1.465 1.00 96.50 112 PHE A O 1
ATOM 896 N N . LEU A 1 113 ? -8.423 7.823 1.825 1.00 96.62 113 LEU A N 1
ATOM 897 C CA . LEU A 1 113 ? -8.647 8.013 3.263 1.00 96.62 113 LEU A CA 1
ATOM 898 C C . LEU A 1 113 ? -9.925 8.812 3.548 1.00 96.62 113 LEU A C 1
ATOM 900 O O . LEU A 1 113 ? -10.677 8.452 4.449 1.00 96.62 113 LEU A O 1
ATOM 904 N N . GLU A 1 114 ? -10.200 9.872 2.779 1.00 95.56 114 GLU A N 1
ATOM 905 C CA . GLU A 1 114 ? -11.441 10.653 2.907 1.00 95.56 114 GLU A CA 1
ATOM 906 C C . GLU A 1 114 ? -12.684 9.775 2.694 1.00 95.56 114 GLU A C 1
ATOM 908 O O . GLU A 1 114 ? -13.597 9.792 3.522 1.00 95.56 114 GLU A O 1
ATOM 913 N N . ARG A 1 115 ? -12.693 8.949 1.639 1.00 95.56 115 ARG A N 1
ATOM 914 C CA . ARG A 1 115 ? -13.800 8.018 1.364 1.00 95.56 115 ARG A CA 1
ATOM 915 C C . ARG A 1 115 ? -13.923 6.921 2.420 1.00 95.56 115 ARG A C 1
ATOM 917 O O . ARG A 1 115 ? -15.038 6.565 2.788 1.00 95.56 115 ARG A O 1
ATOM 924 N N . LEU A 1 116 ? -12.802 6.382 2.898 1.00 95.88 116 LEU A N 1
ATOM 925 C CA . LEU A 1 116 ? -12.790 5.337 3.922 1.00 95.88 116 LEU A CA 1
ATOM 926 C C . LEU A 1 116 ? -13.340 5.843 5.259 1.00 95.88 116 LEU A C 1
ATOM 928 O O . LEU A 1 116 ? -14.148 5.163 5.881 1.00 95.88 116 LEU A O 1
ATOM 932 N N . ILE A 1 117 ? -12.942 7.039 5.693 1.00 94.50 117 ILE A N 1
ATOM 933 C CA . ILE A 1 117 ? -13.452 7.643 6.932 1.00 94.50 117 ILE A CA 1
ATOM 934 C C . ILE A 1 117 ? -14.957 7.896 6.828 1.00 94.50 117 ILE A C 1
ATOM 936 O O . ILE A 1 117 ? -15.686 7.600 7.773 1.00 94.50 117 ILE A O 1
ATOM 940 N N . GLY A 1 118 ? -15.425 8.377 5.670 1.00 92.56 118 GLY A N 1
ATOM 941 C CA . GLY A 1 118 ? -16.855 8.513 5.398 1.00 92.56 118 GLY A CA 1
ATOM 942 C C . GLY A 1 118 ? -17.610 7.185 5.520 1.00 92.56 118 GLY A C 1
ATOM 943 O O . GLY A 1 118 ? -18.672 7.149 6.127 1.00 92.56 118 GLY A O 1
ATOM 944 N N . GLU A 1 119 ? -17.035 6.091 5.013 1.00 90.44 119 GLU A N 1
ATOM 945 C CA . GLU A 1 119 ? -17.622 4.745 5.099 1.00 90.44 119 GLU A CA 1
ATOM 946 C C . GLU A 1 119 ? -17.672 4.213 6.538 1.00 90.44 119 GLU A C 1
ATOM 948 O O . GLU A 1 119 ? -18.688 3.684 6.968 1.00 90.44 119 GLU A O 1
ATOM 953 N N . ILE A 1 120 ? -16.590 4.378 7.308 1.00 90.19 120 ILE A N 1
ATOM 954 C CA . ILE A 1 120 ? -16.523 3.914 8.704 1.00 90.19 120 ILE A CA 1
ATOM 955 C C . ILE A 1 120 ? -17.504 4.690 9.594 1.00 90.19 120 ILE A C 1
ATOM 957 O O . ILE A 1 120 ? -18.032 4.132 10.553 1.00 90.19 120 ILE A O 1
ATOM 961 N N . GLY A 1 121 ? -17.716 5.977 9.300 1.00 78.56 121 GLY A N 1
ATOM 962 C CA . GLY A 1 121 ? -18.667 6.830 10.012 1.00 78.56 121 GLY A CA 1
ATOM 963 C C . GLY A 1 121 ? -20.123 6.654 9.571 1.00 78.56 121 GLY A C 1
ATOM 964 O O . GLY A 1 121 ? -21.021 7.134 10.263 1.00 78.56 121 GLY A O 1
ATOM 965 N N . ALA A 1 122 ? -20.378 5.983 8.445 1.00 67.12 122 ALA A N 1
ATOM 966 C CA . ALA A 1 122 ? -21.726 5.692 7.984 1.00 67.12 122 ALA A CA 1
ATOM 967 C C . ALA A 1 122 ? -22.295 4.470 8.733 1.00 67.12 122 ALA A C 1
ATOM 969 O O . ALA A 1 122 ? -21.584 3.483 8.941 1.00 67.12 122 ALA A O 1
ATOM 970 N N . PRO A 1 123 ? -23.580 4.481 9.133 1.00 51.41 123 PRO A N 1
ATOM 971 C CA . PRO A 1 123 ? -24.223 3.267 9.609 1.00 51.41 123 PRO A CA 1
ATOM 972 C C . PRO A 1 123 ? -24.197 2.222 8.490 1.00 51.41 123 PRO A C 1
ATOM 974 O O . PRO A 1 123 ? -24.584 2.528 7.362 1.00 51.41 123 PRO A O 1
ATOM 977 N N . LEU A 1 124 ? -23.753 1.000 8.809 1.00 53.69 124 LEU A N 1
ATOM 978 C CA . LEU A 1 124 ? -23.770 -0.148 7.901 1.00 53.69 124 LEU A CA 1
ATOM 979 C C . LEU A 1 124 ? -25.193 -0.332 7.357 1.00 53.69 124 LEU A C 1
ATOM 981 O O . LEU A 1 124 ? -26.068 -0.871 8.037 1.00 53.69 124 LEU A O 1
ATOM 985 N N . SER A 1 125 ? -25.442 0.146 6.139 1.00 50.53 125 SER A N 1
ATOM 986 C CA . SER A 1 125 ? -26.694 -0.122 5.446 1.00 50.53 125 SER A CA 1
ATOM 987 C C . SER A 1 125 ? -26.720 -1.612 5.133 1.00 50.53 125 SER A C 1
ATOM 989 O O . SER A 1 125 ? -25.805 -2.131 4.492 1.00 50.53 125 SER A O 1
ATOM 991 N N . GLN A 1 126 ? -27.730 -2.310 5.653 1.00 44.59 126 GLN A N 1
ATOM 992 C CA . GLN A 1 126 ? -27.927 -3.737 5.440 1.00 44.59 126 GLN A CA 1
ATOM 993 C C . GLN A 1 126 ? -27.939 -4.026 3.935 1.00 44.59 126 GLN A C 1
ATOM 995 O O . GLN A 1 126 ? -28.890 -3.671 3.235 1.00 44.59 126 GLN A O 1
ATOM 1000 N N . ALA A 1 127 ? -26.893 -4.691 3.441 1.00 41.50 127 ALA A N 1
ATOM 1001 C CA . ALA A 1 127 ? -26.919 -5.338 2.140 1.00 41.50 127 ALA A CA 1
ATOM 1002 C C . ALA A 1 127 ? -28.019 -6.406 2.188 1.00 41.50 127 ALA A C 1
ATOM 1004 O O . ALA A 1 127 ? -27.855 -7.492 2.743 1.00 41.50 127 ALA A O 1
ATOM 1005 N N . SER A 1 128 ? -29.189 -6.044 1.675 1.00 43.34 128 SER A N 1
ATOM 1006 C CA . SER A 1 128 ? -30.330 -6.931 1.539 1.00 43.34 128 SER A CA 1
ATOM 1007 C C . SER A 1 128 ? -29.979 -7.966 0.478 1.00 43.34 128 SER A C 1
ATOM 1009 O O . SER A 1 128 ? -29.798 -7.645 -0.695 1.00 43.34 128 SER A O 1
ATOM 1011 N N . HIS A 1 129 ? -29.895 -9.227 0.898 1.00 43.28 129 HIS A N 1
ATOM 1012 C CA . HIS A 1 129 ? -30.010 -10.368 0.003 1.00 43.28 129 HIS A CA 1
ATOM 1013 C C . HIS A 1 129 ? -31.364 -10.285 -0.712 1.00 43.28 129 HIS A C 1
ATOM 1015 O O . HIS A 1 129 ? -32.388 -10.717 -0.184 1.00 43.28 129 HIS A O 1
ATOM 1021 N N . ALA A 1 130 ? -31.378 -9.752 -1.930 1.00 40.19 130 ALA A N 1
ATOM 1022 C CA . ALA A 1 130 ? -32.459 -10.007 -2.864 1.00 40.19 130 ALA A CA 1
ATOM 1023 C C . ALA A 1 130 ? -32.290 -11.438 -3.395 1.00 40.19 130 ALA A C 1
ATOM 1025 O O . ALA A 1 130 ? -31.678 -11.671 -4.434 1.00 40.19 130 ALA A O 1
ATOM 1026 N N . SER A 1 131 ? -32.820 -12.411 -2.649 1.00 47.69 131 SER A N 1
ATOM 1027 C CA . SER A 1 13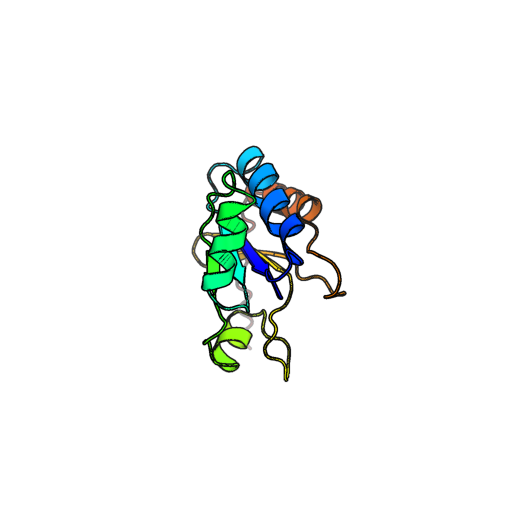1 ? -33.208 -13.690 -3.240 1.00 47.69 131 SER A CA 1
ATOM 1028 C C . SER A 1 131 ? -34.335 -13.409 -4.226 1.00 47.69 131 SER A C 1
ATOM 1030 O O . SER A 1 131 ? -35.449 -13.086 -3.822 1.00 47.69 131 SER A O 1
ATOM 1032 N N . THR A 1 132 ? -34.053 -13.524 -5.518 1.00 48.41 132 THR A N 1
ATOM 1033 C CA . THR A 1 132 ? -35.094 -13.722 -6.526 1.00 48.41 132 THR A CA 1
ATOM 1034 C C . THR A 1 132 ? -35.027 -15.181 -6.940 1.00 48.41 132 THR A C 1
ATOM 1036 O O . THR A 1 132 ? -34.220 -15.582 -7.769 1.00 48.41 132 THR A O 1
ATOM 1039 N N . GLY A 1 133 ? -35.848 -15.999 -6.282 1.00 48.78 133 GLY A N 1
ATOM 1040 C CA . GLY A 1 133 ? -36.340 -17.208 -6.922 1.00 48.78 133 GLY A CA 1
ATOM 1041 C C . GLY A 1 133 ? -37.331 -16.803 -8.004 1.00 48.78 133 GLY A C 1
ATOM 1042 O O . GLY A 1 133 ? -38.073 -15.846 -7.784 1.00 48.78 133 GLY A O 1
ATOM 1043 N N . HIS A 1 134 ? -37.296 -17.496 -9.138 1.00 43.19 134 HIS A N 1
ATOM 1044 C CA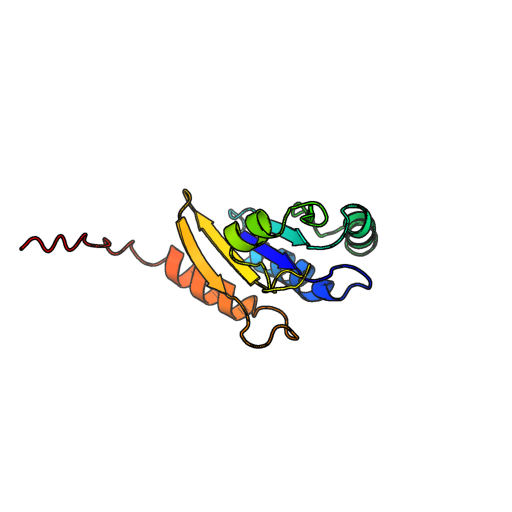 . HIS A 1 134 ? -38.428 -18.008 -9.916 1.00 43.19 134 HIS A CA 1
ATOM 1045 C C . HIS A 1 134 ? -37.893 -19.173 -10.755 1.00 43.19 134 HIS A C 1
ATOM 1047 O O . HIS A 1 134 ? -36.800 -19.008 -11.343 1.00 43.19 134 HIS A O 1
#

pLDDT: mean 85.74, std 13.72, range [40.19, 97.31]

Sequence (134 aa):
MVSTLPNIEKHACLAQIVDLEERGRERLPEWKIVHVSADHEDHWREVDRFHPNVQAAGYSLCCADQASREAFGVGVEDHHRIAHGLFALRDGVFLKVEIPSDQMRPASIRGFLERLIGEIGAPLSQASHASTGH

Radius of gyration: 16.2 Å; Cα contacts (8 Å, |Δi|>4): 202; chains: 1; bounding box: 56×30×34 Å

Nearest PDB structures (foldseek):
  2a4v-assembly1_A  TM=7.492E-01  e=2.741E-01  Saccharomyces cerevisiae
  3or5-assembly1_A  TM=6.577E-01  e=7.259E-01  Chlorobaculum tepidum
  3os4-assembly1_A  TM=2.878E-01  e=1.072E+00  Yersinia pestis CO92
  3os4-assembly2_B  TM=3.560E-01  e=3.231E+00  Yersinia pestis CO92
  1yir-assembly2_B  TM=3.086E-01  e=5.090E+00  Pseudomonas aeruginosa

Solvent-accessible surface area (backbone atoms only — not comparable to full-atom values): 7909 Å² total; per-residue (Å²): 57,42,38,35,30,43,39,55,65,95,54,71,38,44,66,62,53,53,54,40,52,57,52,39,45,73,75,40,66,90,55,61,53,38,38,39,26,27,41,60,63,72,50,53,57,54,50,49,69,78,38,72,85,65,80,59,53,76,47,55,45,54,84,54,55,68,69,58,36,43,73,70,74,33,44,39,89,100,45,88,41,34,41,35,27,40,35,36,64,57,97,91,39,76,80,42,77,43,64,48,90,54,75,91,44,77,47,62,57,69,61,50,53,56,53,45,52,53,54,74,73,42,79,84,73,78,83,72,81,78,80,78,84,130

Foldseek 3Di:
DEWEEQDPPVNLCVCVQVVCQVVVCVQPVVDAYAYEYQDDPVSVVVSCVVPVVRDHYYYYCVPPDQVVLVVVVFRDPPDSTGATKDFDDDPNDTQDIFTDPPRSDHTDSPVRSVSSVVSVPDDPDDPDPPDDDD